Protein AF-A0A7C0XSI3-F1 (afdb_monomer)

pLDDT: mean 92.76, std 7.25, range [63.5, 97.44]

Foldseek 3Di:
DDQKDWDQDVPVRDIDIDHDDDVVVVCVVVVPDDD

Nearest PDB structures (foldseek):
  4gvs-assembly1_C  TM=9.441E-01  e=1.166E-01  Archaeoglobus fulgidus DSM 4304
  4iaj-assembly1_G  TM=4.196E-01  e=6.849E+00  Streptococcus pneumoniae TIGR4

Radius of gyration: 15.21 Å; Cα contacts (8 Å, |Δi|>4): 29; 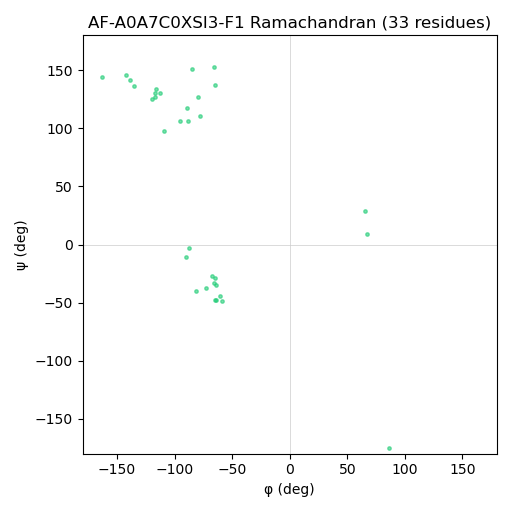chains: 1; bounding box: 35×11×38 Å

Structure (mmCIF, N/CA/C/O backbone):
data_AF-A0A7C0XSI3-F1
#
_entry.id   AF-A0A7C0XSI3-F1
#
loop_
_atom_site.group_PDB
_atom_site.id
_atom_site.type_symbol
_atom_site.label_atom_id
_atom_site.label_alt_id
_atom_site.label_comp_id
_atom_site.label_asym_id
_atom_site.label_entity_id
_atom_site.label_seq_id
_atom_site.pdbx_PDB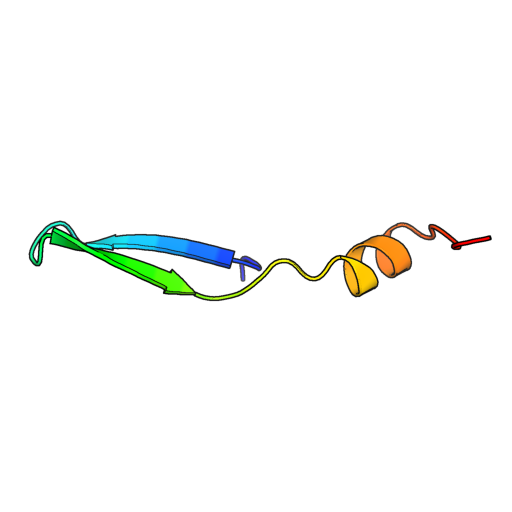_ins_code
_atom_site.Cartn_x
_atom_site.Cartn_y
_atom_site.Cartn_z
_atom_site.occupancy
_atom_site.B_iso_or_equiv
_atom_site.auth_seq_id
_atom_site.auth_comp_id
_atom_site.auth_asym_id
_atom_site.auth_atom_id
_atom_site.pdbx_PDB_model_num
ATOM 1 N N . ALA A 1 1 ? -5.072 -5.429 -4.263 1.00 83.56 1 ALA A N 1
ATOM 2 C CA . ALA A 1 1 ? -5.253 -4.692 -2.989 1.00 83.56 1 ALA A CA 1
ATOM 3 C C . ALA A 1 1 ? -4.392 -3.422 -3.024 1.00 83.56 1 ALA A C 1
ATOM 5 O O . ALA A 1 1 ? -3.496 -3.394 -3.865 1.00 83.56 1 ALA A O 1
ATOM 6 N N . PRO A 1 2 ? -4.658 -2.378 -2.208 1.00 92.75 2 PRO A N 1
ATOM 7 C CA . PRO A 1 2 ? -3.806 -1.182 -2.144 1.00 92.75 2 PRO A CA 1
ATOM 8 C C . PRO A 1 2 ? -2.409 -1.502 -1.588 1.00 92.75 2 PRO A C 1
ATOM 10 O O . PRO A 1 2 ? -2.259 -2.448 -0.816 1.00 92.75 2 PRO A O 1
ATOM 13 N N . ALA A 1 3 ? -1.403 -0.716 -1.984 1.00 95.62 3 ALA A N 1
ATOM 14 C CA . ALA A 1 3 ? -0.009 -0.908 -1.570 1.00 95.62 3 ALA A CA 1
ATOM 15 C C . ALA A 1 3 ? 0.243 -0.509 -0.106 1.00 95.62 3 ALA A C 1
ATOM 17 O O . ALA A 1 3 ? 0.984 -1.190 0.596 1.00 95.62 3 ALA A O 1
ATOM 18 N N . GLU A 1 4 ? -0.400 0.559 0.361 1.00 97.44 4 GLU A N 1
ATOM 19 C CA . GLU A 1 4 ? -0.393 0.997 1.756 1.00 97.44 4 GLU A CA 1
ATOM 20 C C . GLU A 1 4 ? -1.802 1.452 2.142 1.00 97.44 4 GLU A C 1
ATOM 22 O O . GLU A 1 4 ? -2.521 2.047 1.335 1.00 97.44 4 GLU A O 1
ATOM 27 N N . ILE A 1 5 ? -2.209 1.148 3.369 1.00 96.94 5 ILE A N 1
ATOM 28 C CA . ILE A 1 5 ? -3.479 1.566 3.945 1.00 96.94 5 ILE A CA 1
ATOM 29 C C . ILE A 1 5 ? -3.259 2.064 5.366 1.00 96.94 5 ILE A C 1
ATOM 31 O O . ILE A 1 5 ? -2.554 1.444 6.160 1.00 96.94 5 ILE A O 1
ATOM 35 N N . THR A 1 6 ? -3.910 3.175 5.691 1.00 96.81 6 THR A N 1
ATOM 36 C CA . THR A 1 6 ? -4.033 3.665 7.061 1.00 96.81 6 THR A CA 1
ATOM 37 C C . THR A 1 6 ? -5.504 3.669 7.442 1.00 96.81 6 THR A C 1
ATOM 39 O O . THR A 1 6 ? -6.335 4.221 6.722 1.00 96.81 6 THR A O 1
ATOM 42 N N . VAL A 1 7 ? -5.826 3.033 8.565 1.00 97.12 7 VAL A N 1
ATOM 43 C CA . VAL A 1 7 ? -7.188 2.909 9.084 1.00 97.12 7 VAL A CA 1
ATOM 44 C C . VAL A 1 7 ? -7.253 3.560 10.455 1.00 97.12 7 VAL A C 1
ATOM 46 O O . VAL A 1 7 ? -6.500 3.198 11.360 1.00 97.12 7 VAL A O 1
ATOM 49 N N . ASN A 1 8 ? -8.183 4.497 10.606 1.00 97.44 8 ASN A N 1
ATOM 50 C CA . ASN A 1 8 ? -8.585 5.007 11.906 1.00 97.44 8 ASN A CA 1
ATOM 51 C C . ASN A 1 8 ? -9.727 4.134 12.445 1.00 97.44 8 ASN A C 1
ATOM 53 O O . ASN A 1 8 ? -10.784 4.036 11.822 1.00 97.44 8 ASN A O 1
ATOM 57 N N . GLU A 1 9 ? -9.496 3.468 13.571 1.00 96.94 9 GLU A N 1
ATOM 58 C CA . GLU A 1 9 ? -10.489 2.622 14.220 1.00 96.94 9 GLU A CA 1
ATOM 59 C C . GLU A 1 9 ? -11.203 3.428 15.307 1.00 96.94 9 GLU A C 1
ATOM 61 O O . GLU A 1 9 ? -10.639 3.725 16.361 1.00 96.94 9 GLU A O 1
ATOM 66 N N . LEU A 1 10 ? -12.450 3.806 15.023 1.00 95.19 10 LEU A N 1
ATOM 67 C CA . LEU A 1 10 ? -13.186 4.800 15.803 1.00 95.19 10 LEU A CA 1
ATOM 68 C C . LEU A 1 10 ? -13.542 4.331 17.224 1.00 95.19 10 LEU A C 1
ATOM 70 O O . LEU A 1 10 ? -13.685 5.172 18.107 1.00 95.19 10 LEU A O 1
ATOM 74 N N . ASN A 1 11 ? -13.679 3.023 17.468 1.00 96.06 11 ASN A N 1
ATOM 75 C CA . ASN A 1 11 ? -14.095 2.508 18.776 1.00 96.06 11 ASN A CA 1
ATOM 76 C C . ASN A 1 11 ? -12.931 2.446 19.770 1.00 96.06 11 ASN A C 1
ATOM 78 O O . ASN A 1 11 ? -13.112 2.767 20.941 1.00 96.06 11 ASN A O 1
ATOM 82 N N . SER A 1 12 ? -11.733 2.050 19.328 1.00 92.88 12 SER A N 1
ATOM 83 C CA . SER A 1 12 ? -10.525 2.084 20.166 1.00 92.88 12 SER A CA 1
ATOM 84 C C . SER A 1 12 ? -9.750 3.398 20.073 1.00 92.88 12 SER A C 1
ATOM 86 O O . SER A 1 12 ? -8.822 3.602 20.858 1.00 92.88 12 SER A O 1
ATOM 88 N N . GLY A 1 13 ? -10.083 4.268 19.113 1.00 95.06 13 GLY A N 1
ATOM 89 C CA . GLY A 1 13 ? -9.346 5.499 18.816 1.00 95.06 13 GLY A CA 1
ATOM 90 C C . GLY A 1 13 ? -7.941 5.256 18.253 1.00 95.06 13 GLY A C 1
ATOM 91 O O . GLY A 1 13 ? -7.142 6.189 18.156 1.00 95.06 13 GLY A O 1
ATOM 92 N N . LYS A 1 14 ? -7.600 4.006 17.911 1.00 96.69 14 LYS A N 1
ATOM 93 C CA . LYS A 1 14 ? -6.276 3.630 17.406 1.00 96.69 14 LYS A CA 1
ATOM 94 C C . LYS A 1 14 ? -6.184 3.854 15.905 1.00 96.69 14 LYS A C 1
ATOM 96 O O . LYS A 1 14 ? -7.158 3.729 15.170 1.00 96.69 14 LYS A O 1
ATOM 101 N N . THR A 1 15 ? -4.970 4.132 15.447 1.00 96.69 15 THR A N 1
ATOM 102 C CA . THR A 1 15 ? -4.645 4.194 14.022 1.00 96.69 15 THR A CA 1
ATOM 103 C C . THR A 1 15 ? -3.704 3.050 13.677 1.00 96.69 15 THR A C 1
ATOM 105 O O . THR A 1 15 ? -2.706 2.839 14.365 1.00 96.6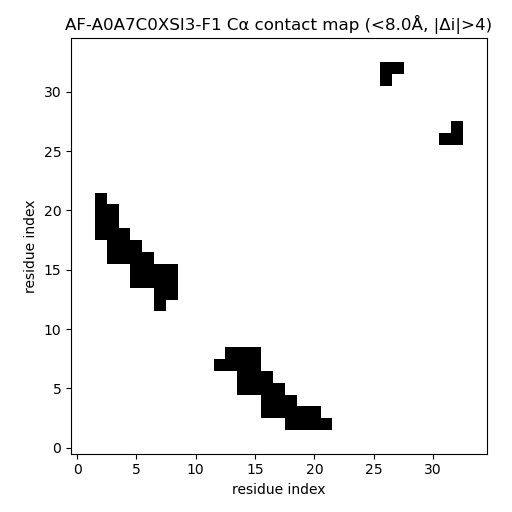9 15 THR A O 1
ATOM 108 N N . PHE A 1 16 ? -4.034 2.312 12.621 1.00 96.69 16 PHE A N 1
ATOM 109 C CA . PHE A 1 16 ? -3.231 1.211 12.106 1.00 96.69 16 PHE A CA 1
ATOM 110 C C . PHE A 1 16 ? -2.776 1.544 10.694 1.00 96.69 16 PHE A C 1
ATOM 112 O O . PHE A 1 16 ? -3.599 1.890 9.850 1.00 96.69 16 PHE A O 1
ATOM 119 N N . THR A 1 17 ? -1.484 1.390 10.430 1.00 96.62 17 THR A N 1
ATOM 120 C CA . THR A 1 17 ? -0.911 1.525 9.089 1.00 96.62 17 THR A CA 1
ATOM 121 C C . THR A 1 17 ? -0.342 0.179 8.666 1.00 96.62 17 THR A C 1
ATOM 123 O O . THR A 1 17 ? 0.320 -0.496 9.455 1.00 96.62 17 THR A O 1
ATOM 126 N N . SER A 1 18 ? -0.637 -0.241 7.439 1.00 95.88 18 SER A N 1
ATOM 127 C CA . SER A 1 18 ? -0.192 -1.518 6.889 1.00 95.88 18 SER A CA 1
ATOM 128 C C . SER A 1 18 ? 0.1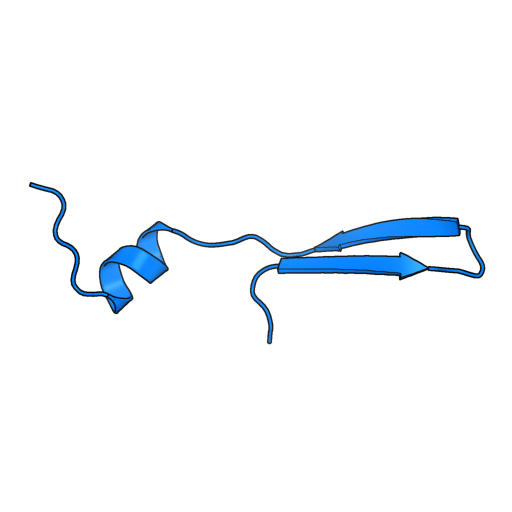58 -1.389 5.412 1.00 95.88 18 SER A C 1
ATOM 130 O O . SER A 1 18 ? -0.487 -0.644 4.679 1.00 95.88 18 SER A O 1
ATOM 132 N N . GLY A 1 19 ? 1.157 -2.150 4.974 1.00 95.75 19 GLY A N 1
ATOM 133 C CA . GLY A 1 19 ? 1.707 -2.059 3.627 1.00 95.75 19 GLY A CA 1
ATOM 134 C C . GLY A 1 19 ? 2.799 -0.995 3.495 1.00 95.75 19 GLY A C 1
ATOM 135 O O . GLY A 1 19 ? 3.260 -0.428 4.486 1.00 95.75 19 GLY A O 1
ATOM 136 N N . ARG A 1 20 ? 3.264 -0.804 2.261 1.00 95.56 20 ARG A N 1
ATOM 137 C CA . ARG A 1 20 ? 4.270 0.187 1.870 1.00 95.56 20 ARG A CA 1
ATOM 138 C C . ARG A 1 20 ? 4.228 0.379 0.355 1.00 95.56 20 ARG A C 1
ATOM 140 O O . ARG A 1 20 ? 4.072 -0.588 -0.391 1.00 95.56 20 ARG A O 1
ATOM 147 N N . ILE A 1 21 ? 4.454 1.603 -0.108 1.00 95.88 21 ILE A N 1
ATOM 148 C CA . ILE A 1 21 ? 4.747 1.869 -1.523 1.00 95.88 21 ILE A CA 1
ATOM 149 C C . ILE A 1 21 ? 6.080 1.215 -1.925 1.00 95.88 21 ILE A C 1
ATOM 151 O O . 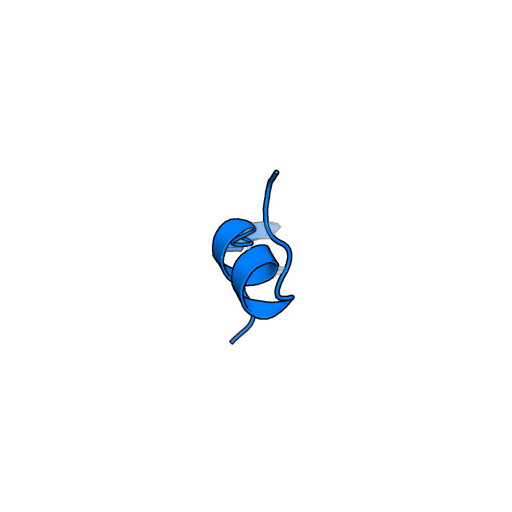ILE A 1 21 ? 7.060 1.308 -1.189 1.00 95.88 21 ILE A O 1
ATOM 155 N N . ASN A 1 22 ? 6.129 0.581 -3.101 1.00 95.19 22 ASN A N 1
ATOM 156 C CA . ASN A 1 22 ? 7.358 0.028 -3.676 1.00 95.19 22 ASN A CA 1
ATOM 157 C C . ASN A 1 22 ? 7.803 0.864 -4.896 1.00 95.19 22 ASN A C 1
ATOM 159 O O . ASN A 1 22 ? 7.276 0.653 -5.988 1.00 95.19 22 ASN A O 1
ATOM 163 N N . PRO A 1 23 ? 8.745 1.812 -4.731 1.00 93.69 23 PRO A N 1
ATOM 164 C CA . PRO A 1 23 ? 9.203 2.670 -5.821 1.00 93.69 23 PRO A CA 1
ATOM 165 C C . PRO A 1 23 ? 9.949 1.916 -6.922 1.00 93.69 23 PRO A C 1
ATOM 167 O O . PRO A 1 23 ? 9.820 2.290 -8.078 1.00 93.69 23 PRO A O 1
ATOM 170 N N . GLU A 1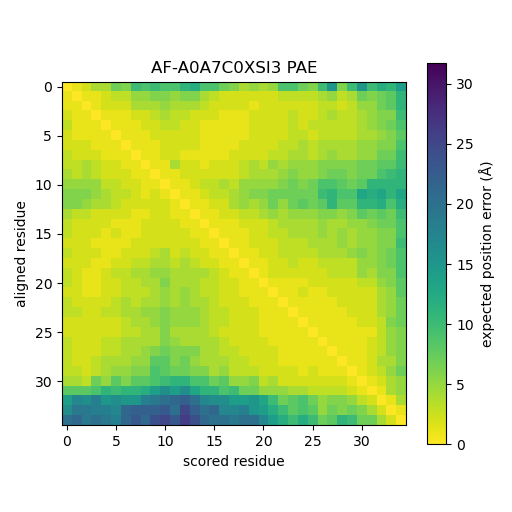 24 ? 10.693 0.859 -6.590 1.00 92.94 24 GLU A N 1
ATOM 171 C CA . GLU A 1 24 ? 11.481 0.090 -7.565 1.00 92.94 24 GLU A CA 1
ATOM 172 C C . GLU A 1 24 ? 10.565 -0.590 -8.586 1.00 92.94 24 GLU A C 1
ATOM 174 O O . GLU A 1 24 ? 10.734 -0.417 -9.790 1.00 92.94 24 GLU A O 1
ATOM 179 N N . VAL A 1 25 ? 9.514 -1.259 -8.098 1.00 93.75 25 VAL A N 1
ATOM 180 C CA . VAL A 1 25 ? 8.491 -1.883 -8.955 1.00 93.75 25 VAL A CA 1
ATOM 181 C C . VAL A 1 25 ? 7.723 -0.833 -9.756 1.00 93.75 25 VAL A C 1
ATOM 183 O O . VAL A 1 25 ? 7.356 -1.078 -10.902 1.00 93.75 25 VAL A O 1
ATOM 186 N N . LEU A 1 26 ? 7.480 0.349 -9.181 1.00 94.00 26 LEU A N 1
ATOM 187 C CA . LEU A 1 26 ? 6.842 1.443 -9.912 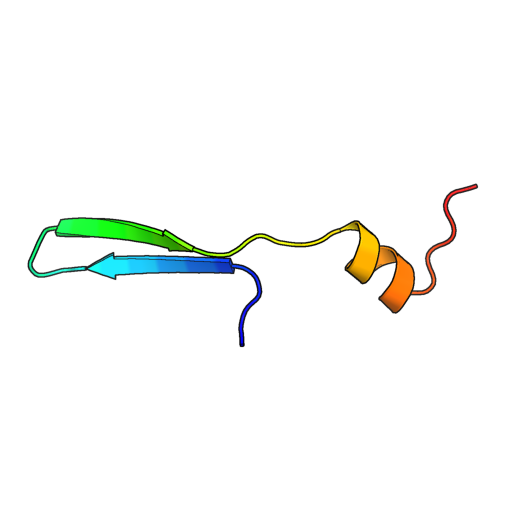1.00 94.00 26 LEU A CA 1
ATOM 188 C C . LEU A 1 26 ? 7.727 1.930 -11.066 1.00 94.00 26 LEU A C 1
ATOM 190 O O . LEU A 1 26 ? 7.235 2.035 -12.186 1.00 94.00 26 LEU A O 1
ATOM 194 N N . LEU A 1 27 ? 9.016 2.171 -10.822 1.00 94.50 27 LEU A N 1
ATOM 195 C CA . LEU A 1 27 ? 9.973 2.602 -11.846 1.00 94.50 27 LEU A CA 1
ATOM 196 C C 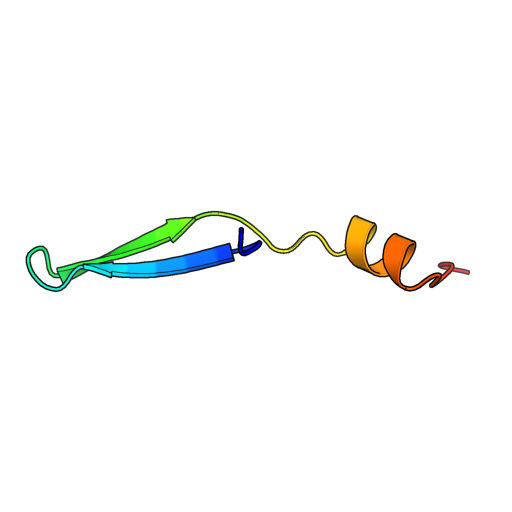. LEU A 1 27 ? 10.106 1.568 -12.969 1.00 94.50 27 LEU A C 1
ATOM 198 O O . LEU A 1 27 ? 10.028 1.942 -14.138 1.00 94.50 27 LEU A O 1
ATOM 202 N N . GLU A 1 28 ? 10.200 0.281 -12.621 1.00 92.62 28 GLU A N 1
ATOM 203 C CA . GLU A 1 28 ? 10.184 -0.823 -13.588 1.00 92.62 28 GLU A CA 1
ATOM 204 C C . GLU A 1 28 ? 8.885 -0.823 -14.409 1.00 92.62 28 GLU A C 1
ATOM 206 O O . GLU A 1 28 ? 8.921 -0.843 -15.638 1.00 92.62 28 GLU A O 1
ATOM 211 N N . SER A 1 29 ? 7.725 -0.717 -13.751 1.00 93.62 29 SER A N 1
ATOM 212 C CA . SER A 1 29 ? 6.420 -0.723 -14.427 1.00 93.62 29 SER A CA 1
ATOM 213 C C . SER A 1 29 ? 6.201 0.477 -15.351 1.00 93.62 29 SER A C 1
ATOM 215 O O . SER A 1 29 ? 5.477 0.375 -16.342 1.00 93.62 29 SER A O 1
ATOM 217 N N . PHE A 1 30 ? 6.830 1.612 -15.038 1.00 95.00 30 PHE A N 1
ATOM 218 C CA . PHE A 1 30 ? 6.786 2.828 -15.843 1.00 95.00 30 PHE A CA 1
ATOM 219 C C . PHE A 1 30 ? 7.871 2.867 -16.925 1.00 95.00 30 PHE A C 1
ATOM 221 O O . PHE A 1 30 ? 7.887 3.809 -17.715 1.00 95.00 30 PHE A O 1
ATOM 228 N N . GLY A 1 31 ? 8.754 1.863 -16.986 1.00 91.12 31 GLY A N 1
ATOM 229 C CA . GLY A 1 31 ? 9.849 1.805 -17.953 1.00 91.12 31 GLY A CA 1
ATOM 230 C C . GLY A 1 31 ? 10.884 2.916 -17.762 1.00 91.12 31 GLY A C 1
ATOM 231 O O . GLY A 1 31 ? 11.480 3.370 -18.736 1.00 91.12 31 GLY A O 1
ATOM 232 N N . VAL A 1 32 ? 11.066 3.399 -16.529 1.00 91.62 32 VAL A N 1
ATOM 233 C CA . VAL A 1 32 ? 12.044 4.447 -16.215 1.00 91.62 32 VAL A CA 1
ATOM 234 C C . VAL A 1 32 ? 13.388 3.791 -15.911 1.00 91.62 32 VAL A C 1
ATOM 236 O O . VAL A 1 32 ? 13.576 3.213 -14.843 1.00 91.62 32 VAL A O 1
ATOM 239 N N . GLU A 1 33 ? 14.333 3.899 -16.843 1.00 80.81 33 GLU A N 1
ATOM 240 C CA . GLU A 1 33 ? 15.717 3.467 -16.636 1.00 80.81 33 GLU A CA 1
ATOM 241 C C . GLU A 1 33 ? 16.488 4.526 -15.833 1.00 80.81 33 GLU A C 1
ATOM 243 O O . GLU A 1 33 ? 16.511 5.708 -16.186 1.00 80.81 33 GLU A O 1
ATOM 248 N N . THR A 1 34 ? 17.124 4.118 -14.733 1.00 70.56 34 THR A N 1
ATOM 249 C CA . THR A 1 34 ? 18.085 4.970 -14.0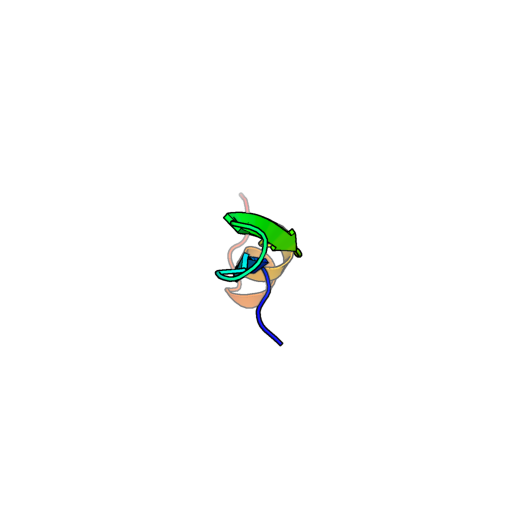21 1.00 70.56 34 THR A CA 1
ATOM 250 C C . THR A 1 34 ? 19.411 4.952 -14.781 1.00 70.56 34 THR A C 1
ATOM 252 O O . THR A 1 34 ? 20.064 3.909 -14.821 1.00 70.56 34 THR A O 1
ATOM 255 N N . LEU A 1 35 ? 19.762 6.084 -15.401 1.00 63.50 35 LEU A N 1
ATOM 256 C CA . LEU A 1 35 ? 21.038 6.320 -16.094 1.00 63.50 35 LEU A CA 1
ATOM 257 C C . LEU A 1 35 ? 22.247 6.274 -15.150 1.00 63.50 35 LEU A C 1
ATOM 259 O O . LEU A 1 35 ? 22.122 6.785 -14.012 1.00 63.50 35 LEU A O 1
#

Secondary structure (DSSP, 8-state):
--SEEEEEETTTTEEEEEE---HHHHHHHTT----

Solvent-accessible surface area (backbone atoms only — not comparable to full-atom values): 2390 Å² total; per-residue (Å²): 131,79,52,54,50,76,45,78,40,81,89,80,70,46,75,49,77,48,76,56,82,59,66,68,62,48,34,58,74,69,69,57,78,85,128

Mean predicted aligned error: 4.46 Å

Sequence (35 aa):
APAEITVNELNSGKTFTSGRINPEVLLESFGVETL